Protein AF-E7FQS5-F1 (afdb_monomer_lite)

Sequence (77 aa):
MTIIDLREAMNMDMEVSFDYKGINYFIEPDAKSDKWMIFCSLKPDVPSFMTMNEVLDMKIDDMPLKEVLPLVTNAMY

Structure (mmCIF, N/CA/C/O backbone):
data_AF-E7FQS5-F1
#
_entry.id   AF-E7FQS5-F1
#
loop_
_atom_site.group_PDB
_atom_site.id
_atom_site.type_symbol
_atom_site.label_atom_id
_atom_site.label_alt_id
_atom_site.label_comp_id
_atom_site.label_asym_id
_atom_site.label_entity_id
_atom_site.label_seq_id
_atom_site.pdbx_PDB_ins_code
_atom_site.Cartn_x
_atom_site.Cartn_y
_atom_site.Cartn_z
_atom_site.occupancy
_atom_site.B_iso_or_equiv
_atom_site.auth_seq_id
_atom_site.auth_comp_id
_atom_site.auth_asym_id
_atom_site.auth_atom_id
_atom_site.pdbx_PDB_model_num
ATOM 1 N N . MET A 1 1 ? -4.990 -9.141 -7.449 1.00 80.50 1 MET A N 1
ATOM 2 C CA . MET A 1 1 ? -5.486 -8.599 -6.175 1.00 80.50 1 MET A CA 1
ATOM 3 C C . MET A 1 1 ? -6.577 -7.617 -6.500 1.00 80.50 1 MET A C 1
ATOM 5 O O . MET A 1 1 ? -6.371 -6.826 -7.414 1.00 80.50 1 MET A O 1
ATOM 9 N N . THR A 1 2 ? -7.702 -7.715 -5.809 1.00 86.31 2 THR A N 1
ATOM 10 C CA . THR A 1 2 ? -8.796 -6.754 -5.911 1.00 86.31 2 THR A CA 1
ATOM 11 C C . THR A 1 2 ? -8.684 -5.693 -4.822 1.00 86.31 2 THR A C 1
ATOM 13 O O . T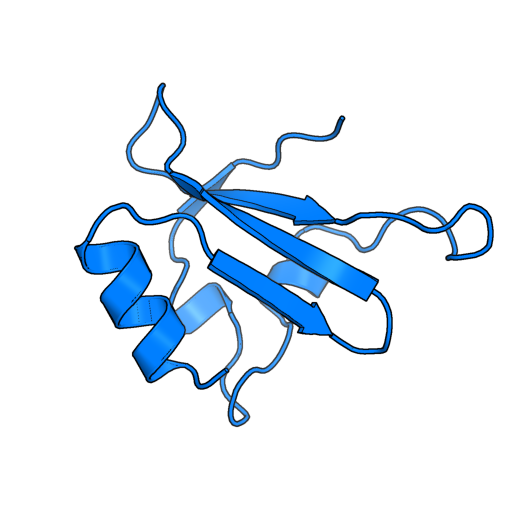HR A 1 2 ? -7.991 -5.871 -3.817 1.00 86.31 2 THR A O 1
ATOM 16 N N . ILE A 1 3 ? -9.389 -4.581 -4.997 1.00 83.19 3 ILE A N 1
ATOM 17 C CA . ILE A 1 3 ? -9.486 -3.520 -3.990 1.00 83.19 3 ILE A CA 1
ATOM 18 C C . ILE A 1 3 ? -10.205 -4.012 -2.717 1.00 83.19 3 ILE A C 1
ATOM 20 O O . ILE A 1 3 ? -9.943 -3.526 -1.617 1.00 83.19 3 ILE A O 1
ATOM 24 N N . ILE A 1 4 ? -11.082 -5.014 -2.864 1.00 85.38 4 ILE A N 1
ATOM 25 C CA . ILE A 1 4 ? -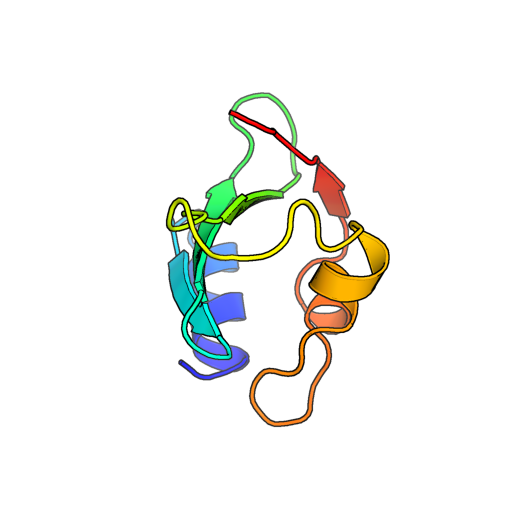11.781 -5.681 -1.759 1.00 85.38 4 ILE A CA 1
ATOM 26 C C . ILE A 1 4 ? -10.796 -6.530 -0.956 1.00 85.38 4 ILE A C 1
ATOM 28 O O . ILE A 1 4 ? -10.755 -6.376 0.261 1.00 85.38 4 ILE A O 1
ATOM 32 N N . ASP A 1 5 ? -9.958 -7.333 -1.624 1.00 86.62 5 ASP A N 1
ATOM 33 C CA . ASP A 1 5 ? -8.933 -8.151 -0.956 1.00 86.62 5 ASP A CA 1
ATOM 34 C C . ASP A 1 5 ? -8.002 -7.275 -0.105 1.00 86.62 5 ASP A C 1
ATOM 36 O O . ASP A 1 5 ? -7.694 -7.605 1.039 1.00 86.62 5 ASP A O 1
ATOM 40 N N . LEU A 1 6 ? -7.588 -6.121 -0.647 1.00 84.25 6 LEU A N 1
ATOM 41 C CA . LEU A 1 6 ? -6.752 -5.159 0.072 1.00 84.25 6 LEU A CA 1
ATOM 42 C C . LEU A 1 6 ? -7.465 -4.630 1.323 1.00 84.25 6 LEU A C 1
ATOM 44 O O . LEU A 1 6 ? -6.879 -4.585 2.401 1.00 84.25 6 LEU A O 1
ATOM 48 N N . ARG A 1 7 ? -8.741 -4.252 1.198 1.00 84.31 7 ARG A N 1
ATOM 49 C CA . ARG A 1 7 ? -9.532 -3.737 2.320 1.00 84.31 7 ARG A CA 1
ATOM 50 C C . ARG A 1 7 ? -9.765 -4.791 3.401 1.00 84.31 7 ARG A C 1
ATOM 52 O O . ARG A 1 7 ? -9.735 -4.460 4.583 1.00 84.31 7 ARG A O 1
ATOM 59 N N . GLU A 1 8 ? -10.026 -6.035 3.016 1.00 87.62 8 GLU A N 1
ATOM 60 C CA . GLU A 1 8 ? -10.197 -7.143 3.957 1.00 87.62 8 GLU A CA 1
ATOM 61 C C . GLU A 1 8 ? -8.904 -7.437 4.709 1.00 87.62 8 GLU A C 1
ATOM 63 O O . GLU A 1 8 ? -8.924 -7.498 5.936 1.00 87.62 8 GLU A O 1
ATOM 68 N N . ALA A 1 9 ? -7.776 -7.520 4.003 1.00 84.94 9 ALA A N 1
ATOM 69 C CA . ALA A 1 9 ? -6.479 -7.709 4.635 1.00 84.94 9 ALA A CA 1
ATOM 70 C C . ALA A 1 9 ? -6.131 -6.558 5.589 1.00 84.94 9 ALA A C 1
ATOM 72 O O . ALA A 1 9 ? -5.635 -6.804 6.688 1.00 84.94 9 ALA A O 1
ATOM 73 N N . MET A 1 10 ? -6.487 -5.321 5.230 1.00 81.25 10 MET A N 1
ATOM 74 C CA . MET A 1 10 ? -6.329 -4.178 6.125 1.00 81.25 10 MET A CA 1
ATOM 75 C C . MET A 1 10 ? -7.201 -4.262 7.380 1.00 81.25 10 MET A C 1
ATOM 77 O O . MET A 1 10 ? -6.734 -3.962 8.470 1.00 81.25 10 MET A O 1
ATOM 81 N N . ASN A 1 11 ? -8.452 -4.713 7.267 1.00 84.12 11 ASN A N 1
ATOM 82 C CA . ASN A 1 11 ? -9.309 -4.934 8.439 1.00 84.12 11 ASN A CA 1
ATOM 83 C C . ASN A 1 11 ? -8.809 -6.071 9.346 1.00 84.12 11 ASN A C 1
ATOM 85 O O . ASN A 1 11 ? -9.259 -6.185 10.485 1.00 84.12 11 ASN A O 1
ATOM 89 N N . MET A 1 12 ? -7.9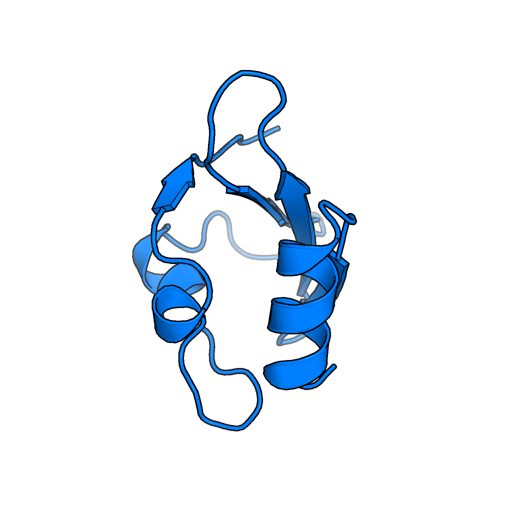41 -6.939 8.827 1.00 87.75 12 MET A N 1
ATOM 90 C CA . MET A 1 12 ? -7.346 -8.062 9.547 1.00 87.75 12 MET A CA 1
ATOM 91 C C . MET A 1 12 ? -5.913 -7.774 10.022 1.00 87.75 12 MET A C 1
ATOM 93 O O . MET A 1 12 ? -5.270 -8.691 10.532 1.00 87.75 12 MET A O 1
ATOM 97 N N . ASP A 1 13 ? -5.408 -6.547 9.841 1.00 82.88 13 ASP A N 1
ATOM 98 C CA . ASP A 1 13 ? -4.017 -6.160 10.124 1.00 82.88 13 ASP A CA 1
ATOM 99 C C . ASP A 1 13 ? -2.988 -7.104 9.465 1.00 82.88 13 ASP A C 1
ATOM 101 O O . AS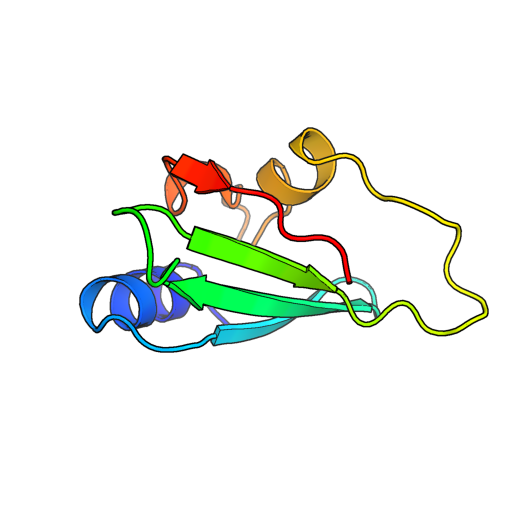P A 1 13 ? -1.941 -7.425 10.031 1.00 82.88 13 ASP A O 1
ATOM 105 N N . MET A 1 14 ? -3.299 -7.595 8.262 1.00 87.00 14 MET A N 1
ATOM 106 C CA . MET A 1 14 ? -2.444 -8.522 7.520 1.00 87.00 14 MET A CA 1
ATOM 107 C C . MET A 1 14 ? -1.561 -7.784 6.517 1.00 87.00 14 MET A C 1
ATOM 109 O O . MET A 1 14 ? -2.004 -6.851 5.850 1.00 87.00 14 MET A O 1
ATOM 113 N N . GLU A 1 15 ? -0.320 -8.253 6.372 1.00 86.38 15 GLU A N 1
ATOM 114 C CA . GLU A 1 15 ? 0.562 -7.830 5.285 1.00 86.38 15 GLU A CA 1
ATOM 115 C C . GLU A 1 15 ? -0.031 -8.231 3.928 1.00 86.38 15 GLU A C 1
ATOM 117 O O . GLU A 1 15 ? -0.564 -9.331 3.745 1.00 86.38 15 GLU A O 1
ATOM 122 N N . VAL A 1 16 ? 0.102 -7.332 2.960 1.00 86.44 16 VAL A N 1
ATOM 123 C CA . VAL A 1 16 ? -0.389 -7.489 1.599 1.00 86.44 16 VAL A CA 1
ATOM 124 C C . VAL A 1 16 ? 0.747 -7.239 0.620 1.00 86.44 16 VAL A C 1
ATOM 126 O O . VAL A 1 16 ? 1.369 -6.183 0.648 1.00 86.44 16 VAL A O 1
ATOM 129 N N . SER A 1 17 ? 0.986 -8.174 -0.299 1.00 87.06 17 SER A N 1
ATOM 130 C CA . SER A 1 17 ? 1.961 -8.003 -1.381 1.00 87.06 17 SER A CA 1
ATOM 131 C C . SER A 1 17 ? 1.310 -8.112 -2.756 1.00 87.06 17 SER A C 1
ATOM 133 O O . SER A 1 17 ? 0.450 -8.965 -2.992 1.00 87.06 17 SER A O 1
ATOM 135 N N . PHE A 1 18 ? 1.697 -7.233 -3.679 1.00 84.06 18 PHE A N 1
ATOM 136 C CA . PHE A 1 18 ? 1.192 -7.245 -5.050 1.00 84.06 18 PHE A CA 1
ATOM 137 C C . PHE A 1 18 ? 2.188 -6.663 -6.052 1.00 84.06 18 PHE A C 1
ATOM 139 O O . PHE A 1 18 ? 2.901 -5.700 -5.778 1.00 84.06 18 PHE A O 1
ATOM 146 N N . ASP A 1 19 ? 2.174 -7.214 -7.263 1.00 83.94 19 ASP A N 1
ATOM 147 C CA . ASP A 1 19 ? 2.873 -6.651 -8.412 1.00 83.94 19 ASP A CA 1
ATOM 148 C C . ASP A 1 19 ? 2.027 -5.547 -9.063 1.00 83.94 19 ASP A C 1
ATOM 150 O O . ASP A 1 19 ? 0.876 -5.763 -9.453 1.00 83.94 19 ASP A O 1
ATOM 154 N N . TYR A 1 20 ? 2.623 -4.374 -9.269 1.00 79.75 20 TYR A N 1
ATOM 155 C CA . TYR A 1 20 ? 2.043 -3.290 -10.057 1.00 79.75 20 TYR A CA 1
ATOM 156 C C . TYR A 1 20 ? 3.072 -2.765 -11.058 1.00 79.75 20 TYR A C 1
ATOM 158 O O . TYR A 1 20 ? 4.153 -2.308 -10.694 1.00 79.75 20 TYR A O 1
ATOM 166 N N . LYS A 1 21 ? 2.747 -2.859 -12.355 1.00 80.25 21 LYS A N 1
ATOM 167 C CA . LYS A 1 21 ? 3.637 -2.473 -13.471 1.00 80.25 21 LYS A CA 1
ATOM 168 C C . LYS A 1 21 ? 5.045 -3.10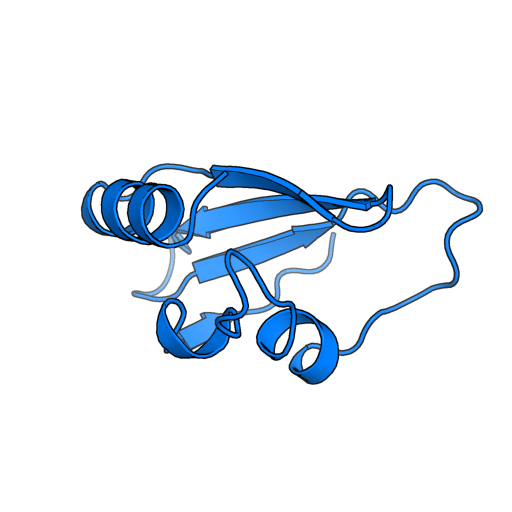2 -13.396 1.00 80.25 21 LYS A C 1
ATOM 170 O O . LYS A 1 21 ? 6.019 -2.494 -13.829 1.00 80.25 21 LYS A O 1
ATOM 175 N N . GLY A 1 22 ? 5.145 -4.330 -12.878 1.00 78.50 22 GLY A N 1
ATOM 176 C CA . GLY A 1 22 ? 6.408 -5.070 -12.752 1.00 78.50 22 GLY A CA 1
ATOM 177 C C . GLY A 1 22 ? 7.280 -4.660 -11.560 1.00 78.50 22 GLY A C 1
ATOM 178 O O . GLY A 1 22 ? 8.446 -5.059 -11.501 1.00 78.50 22 GLY A O 1
ATOM 179 N N . ILE A 1 23 ? 6.730 -3.866 -10.640 1.00 78.00 23 ILE A N 1
ATOM 180 C CA . ILE A 1 23 ? 7.322 -3.529 -9.347 1.00 78.00 23 ILE A CA 1
ATOM 181 C C . ILE A 1 23 ? 6.502 -4.240 -8.269 1.00 78.00 23 ILE A C 1
ATOM 183 O O . ILE A 1 23 ? 5.277 -4.124 -8.248 1.00 78.00 23 ILE A O 1
ATOM 187 N N . ASN A 1 24 ? 7.185 -4.949 -7.371 1.00 82.50 24 ASN A N 1
ATOM 188 C CA . ASN A 1 24 ? 6.549 -5.581 -6.222 1.00 82.50 24 ASN A CA 1
ATOM 189 C C . ASN A 1 24 ? 6.367 -4.570 -5.096 1.00 82.50 24 ASN A C 1
ATOM 191 O O . ASN A 1 24 ? 7.349 -3.971 -4.650 1.00 82.50 24 ASN A O 1
ATOM 195 N N . TYR A 1 25 ? 5.131 -4.420 -4.636 1.00 82.19 25 TYR A N 1
ATOM 196 C CA . TYR A 1 25 ? 4.743 -3.593 -3.502 1.00 82.19 25 TYR A CA 1
ATOM 197 C C . TYR A 1 25 ? 4.355 -4.466 -2.317 1.00 82.19 25 TYR A C 1
ATOM 199 O O . TYR A 1 25 ? 3.747 -5.522 -2.491 1.00 82.19 25 TYR A O 1
ATOM 207 N N . PHE A 1 26 ? 4.690 -3.994 -1.120 1.00 84.19 26 PHE A N 1
ATOM 208 C CA . PHE A 1 26 ? 4.329 -4.610 0.153 1.00 84.19 26 PHE A CA 1
ATOM 209 C C . PHE A 1 26 ? 3.661 -3.552 1.017 1.00 84.19 26 PHE A C 1
ATOM 211 O O . PHE A 1 26 ? 4.144 -2.424 1.090 1.00 84.19 26 PHE A O 1
ATOM 218 N N . ILE A 1 27 ? 2.544 -3.898 1.635 1.00 84.06 27 ILE A N 1
ATOM 219 C CA . ILE A 1 27 ? 1.759 -3.027 2.497 1.00 84.06 27 ILE A CA 1
ATOM 220 C C . ILE A 1 27 ? 1.585 -3.745 3.825 1.00 84.06 27 ILE A C 1
ATOM 222 O O . ILE A 1 27 ? 1.039 -4.843 3.854 1.00 84.06 27 ILE A O 1
ATOM 226 N N . GLU A 1 28 ? 2.034 -3.138 4.915 1.00 85.62 28 GLU A N 1
ATOM 227 C CA . GLU A 1 28 ? 1.957 -3.736 6.251 1.00 85.62 28 GLU A CA 1
ATOM 228 C C . GLU A 1 28 ? 1.500 -2.697 7.287 1.00 85.62 28 GLU A C 1
ATOM 230 O O . GLU A 1 28 ? 1.700 -1.492 7.079 1.00 85.62 28 GLU A O 1
ATOM 235 N N . PRO A 1 29 ? 0.867 -3.119 8.393 1.00 82.94 29 PRO A N 1
ATOM 236 C CA . PRO A 1 29 ? 0.490 -2.201 9.459 1.00 82.94 29 PRO A CA 1
ATOM 237 C C . PRO A 1 29 ? 1.738 -1.620 10.142 1.00 82.94 29 PRO A C 1
ATOM 239 O O . PRO A 1 29 ? 2.692 -2.332 10.461 1.00 82.94 29 PRO A O 1
ATOM 242 N N . ASP A 1 30 ? 1.739 -0.312 10.400 1.00 82.12 30 ASP A N 1
ATOM 243 C CA . ASP A 1 30 ? 2.796 0.346 11.165 1.00 82.12 30 ASP A CA 1
ATOM 244 C C . ASP A 1 30 ? 2.701 -0.077 12.635 1.00 82.12 30 ASP A C 1
ATOM 246 O O . ASP A 1 30 ? 1.796 0.316 13.361 1.00 82.12 30 ASP A O 1
ATOM 250 N N . ALA A 1 31 ? 3.685 -0.827 13.129 1.00 79.00 31 ALA A N 1
ATOM 251 C CA . ALA A 1 31 ? 3.712 -1.262 14.527 1.00 79.00 31 ALA A CA 1
ATOM 252 C C . ALA A 1 31 ? 3.693 -0.105 15.555 1.00 79.00 31 ALA A C 1
ATOM 254 O O . ALA A 1 31 ? 3.510 -0.346 16.751 1.00 79.00 31 ALA A O 1
ATOM 255 N N . LYS A 1 32 ? 3.937 1.143 15.129 1.00 79.00 32 LYS A N 1
ATOM 256 C CA . LYS A 1 32 ? 3.991 2.337 15.985 1.00 79.00 32 LYS A CA 1
ATOM 257 C C . LYS A 1 32 ? 2.825 3.305 15.776 1.00 79.00 32 LYS A C 1
ATOM 259 O O . LYS A 1 32 ? 2.767 4.303 16.499 1.00 79.00 32 LYS A O 1
ATOM 264 N N . SER A 1 33 ? 1.929 3.073 14.815 1.00 76.69 33 SER A N 1
ATOM 265 C CA . SER A 1 33 ? 0.778 3.952 14.579 1.00 76.69 33 SER A CA 1
ATOM 266 C C . SER A 1 33 ? -0.388 3.231 13.899 1.00 76.69 33 SER A C 1
ATOM 268 O O . SER A 1 33 ? -0.198 2.197 13.284 1.00 76.69 33 SER A O 1
ATOM 270 N N . ASP A 1 34 ? -1.594 3.804 13.930 1.00 73.38 34 ASP A N 1
ATOM 271 C CA . ASP A 1 34 ? -2.767 3.255 13.213 1.00 73.38 34 ASP A CA 1
ATOM 272 C C . ASP A 1 34 ? -2.692 3.481 11.684 1.00 73.38 34 ASP A C 1
ATOM 274 O O . ASP A 1 34 ? -3.694 3.731 11.008 1.00 73.38 34 ASP A O 1
ATOM 278 N N . LYS A 1 35 ? -1.478 3.505 11.134 1.00 79.75 35 LYS A N 1
ATOM 279 C CA . LYS A 1 35 ? -1.190 3.796 9.731 1.00 79.75 35 LYS A CA 1
ATOM 280 C C . LYS A 1 35 ? -0.600 2.571 9.062 1.00 79.75 35 LYS A C 1
ATOM 282 O O . LYS A 1 35 ? -0.182 1.621 9.710 1.00 79.75 35 LYS A O 1
ATOM 287 N N . TRP A 1 36 ? -0.535 2.629 7.744 1.00 80.75 36 TRP A N 1
ATOM 288 C CA . TRP A 1 36 ? 0.037 1.568 6.928 1.00 80.75 36 TRP A CA 1
ATOM 289 C C . TRP A 1 36 ? 1.370 2.013 6.346 1.00 80.75 36 TRP A C 1
ATOM 291 O O . TRP A 1 36 ? 1.521 3.175 5.966 1.00 80.75 36 TRP A O 1
ATOM 301 N N . MET A 1 37 ? 2.337 1.109 6.274 1.00 78.88 37 MET A N 1
ATOM 302 C CA . MET A 1 37 ? 3.599 1.326 5.579 1.00 78.88 37 MET A CA 1
ATOM 303 C C . MET A 1 37 ? 3.534 0.672 4.208 1.00 78.88 37 MET A C 1
ATOM 305 O O . MET A 1 37 ? 2.999 -0.423 4.071 1.00 78.88 37 MET A O 1
ATOM 309 N N . ILE A 1 38 ? 4.054 1.360 3.191 1.00 78.44 38 ILE A N 1
ATOM 310 C CA . ILE A 1 38 ? 4.155 0.821 1.833 1.00 78.44 38 ILE A CA 1
ATOM 311 C C . ILE A 1 38 ? 5.627 0.755 1.453 1.00 78.44 38 ILE A C 1
ATOM 313 O O . ILE A 1 38 ? 6.314 1.775 1.440 1.00 78.44 38 ILE A O 1
ATOM 317 N N . PHE A 1 39 ? 6.075 -0.434 1.083 1.00 76.94 39 PHE A N 1
ATOM 318 C CA . PHE A 1 39 ? 7.404 -0.711 0.566 1.00 76.94 39 PHE A CA 1
ATOM 319 C C . PHE A 1 39 ? 7.311 -1.095 -0.903 1.00 76.94 39 PHE A C 1
ATOM 321 O O . PHE A 1 39 ? 6.290 -1.599 -1.374 1.00 76.94 39 PHE A O 1
ATOM 328 N N . CYS A 1 40 ? 8.403 -0.900 -1.634 1.00 76.88 40 CYS A N 1
ATOM 329 C CA . CYS A 1 40 ? 8.546 -1.463 -2.966 1.00 76.88 40 CYS A CA 1
ATOM 330 C C . CYS A 1 40 ? 9.922 -2.105 -3.121 1.00 76.88 40 CYS A C 1
ATOM 332 O O . CYS A 1 40 ? 10.941 -1.537 -2.731 1.00 76.88 40 CYS A O 1
ATOM 334 N N . SER A 1 41 ? 9.956 -3.304 -3.696 1.00 70.12 41 SER A N 1
ATOM 335 C CA . SER A 1 41 ? 11.204 -3.935 -4.109 1.00 70.12 41 SER A CA 1
ATOM 336 C C . SER A 1 41 ? 11.634 -3.291 -5.422 1.00 70.12 41 SER A C 1
ATOM 338 O O . SER A 1 41 ? 11.210 -3.692 -6.510 1.00 70.12 41 SER A O 1
ATOM 340 N N . LEU A 1 42 ? 12.452 -2.246 -5.322 1.00 62.28 42 LEU A N 1
ATOM 341 C CA . LEU A 1 42 ? 13.129 -1.693 -6.485 1.00 62.28 42 LEU A CA 1
ATOM 342 C C . LEU A 1 42 ? 14.129 -2.743 -6.980 1.00 62.28 42 LEU A C 1
ATOM 344 O O . LEU A 1 42 ? 15.144 -3.013 -6.336 1.00 62.28 42 LEU A O 1
ATOM 348 N N . LYS A 1 43 ? 13.857 -3.345 -8.143 1.00 58.19 43 LYS A N 1
ATOM 349 C CA . LYS A 1 43 ? 14.935 -3.974 -8.914 1.00 58.19 43 LYS A CA 1
ATOM 350 C C . LYS A 1 43 ? 15.969 -2.883 -9.235 1.00 58.19 43 LYS A C 1
ATOM 352 O O . LYS A 1 43 ? 15.560 -1.747 -9.474 1.00 58.19 43 LYS A O 1
ATOM 357 N N . PRO A 1 44 ? 17.272 -3.206 -9.287 1.00 55.62 44 PRO A N 1
ATOM 358 C CA . PRO A 1 44 ? 18.345 -2.228 -9.511 1.00 55.62 44 PRO A CA 1
ATOM 359 C C . PRO A 1 44 ? 18.181 -1.358 -10.775 1.00 55.62 44 PRO A C 1
ATOM 361 O O . PRO A 1 44 ? 18.791 -0.298 -10.858 1.00 55.62 44 PRO A O 1
ATOM 364 N N . ASP A 1 45 ? 17.324 -1.771 -11.716 1.00 53.78 45 ASP A N 1
ATOM 365 C CA . ASP A 1 45 ? 17.074 -1.097 -12.995 1.00 53.78 45 ASP A CA 1
ATOM 366 C C . ASP A 1 45 ? 15.762 -0.282 -13.030 1.00 53.78 45 ASP A C 1
ATOM 368 O O . ASP A 1 45 ? 15.415 0.298 -14.060 1.00 53.78 45 ASP A O 1
ATOM 372 N N . VAL A 1 46 ? 14.990 -0.260 -11.937 1.00 50.31 46 VAL A N 1
ATOM 373 C CA . VAL A 1 46 ? 13.744 0.515 -11.851 1.00 50.31 46 VAL A CA 1
ATOM 374 C C . VAL A 1 46 ? 14.105 1.938 -11.431 1.00 50.31 46 VAL A C 1
ATOM 376 O O . VAL A 1 46 ? 14.728 2.108 -10.381 1.00 50.31 46 VAL A O 1
ATOM 379 N N . PRO A 1 47 ? 13.749 2.962 -12.232 1.00 50.34 47 PRO A N 1
ATOM 380 C CA . PRO A 1 47 ? 14.117 4.336 -11.945 1.00 50.34 47 PRO A CA 1
ATOM 381 C C . PRO A 1 47 ? 13.666 4.717 -10.541 1.00 50.34 47 PRO A C 1
ATOM 383 O O . PRO A 1 47 ? 12.534 4.471 -10.123 1.00 50.34 47 PRO A O 1
ATOM 386 N N . SER A 1 48 ? 14.621 5.283 -9.821 1.00 55.62 48 SER A N 1
ATOM 387 C CA . SER A 1 48 ? 14.531 5.672 -8.432 1.00 55.62 48 SER A CA 1
ATOM 388 C C . SER A 1 48 ? 13.295 6.546 -8.197 1.00 55.62 48 SER A C 1
ATOM 390 O O . SER A 1 48 ? 13.191 7.635 -8.755 1.00 55.62 48 SER A O 1
ATOM 392 N N . PHE A 1 49 ? 12.430 6.074 -7.297 1.00 54.72 49 PHE A N 1
ATOM 393 C CA . PHE A 1 49 ? 11.397 6.830 -6.584 1.00 54.72 49 PHE A CA 1
ATOM 394 C C . PHE A 1 49 ? 10.139 7.210 -7.384 1.00 54.72 49 PHE A C 1
ATOM 396 O O . PHE A 1 49 ? 10.052 8.285 -7.970 1.00 54.72 49 PHE A O 1
ATOM 403 N N . MET A 1 50 ? 9.091 6.382 -7.266 1.00 60.28 50 MET A N 1
ATOM 404 C CA . MET A 1 50 ? 7.730 6.930 -7.261 1.00 60.28 50 MET A CA 1
ATOM 405 C C . MET A 1 50 ? 7.535 7.742 -5.981 1.00 60.28 50 MET A C 1
ATOM 407 O O . MET A 1 50 ? 7.865 7.299 -4.879 1.00 60.28 50 MET A O 1
ATOM 411 N N . THR A 1 51 ? 6.988 8.938 -6.127 1.00 66.62 51 THR A N 1
ATOM 412 C CA . THR A 1 51 ? 6.558 9.778 -5.014 1.00 66.62 51 THR A CA 1
ATOM 413 C C . THR A 1 51 ? 5.363 9.145 -4.296 1.00 66.62 51 THR A C 1
ATOM 415 O O . THR A 1 51 ? 4.594 8.378 -4.869 1.00 66.62 51 THR A O 1
ATOM 418 N N . MET A 1 52 ? 5.156 9.494 -3.026 1.00 68.94 52 MET A N 1
ATOM 419 C CA . MET A 1 52 ? 4.038 8.964 -2.234 1.00 68.94 52 MET A CA 1
ATOM 420 C C . MET A 1 52 ? 2.666 9.251 -2.865 1.00 68.94 52 MET A C 1
ATOM 422 O O . MET A 1 52 ? 1.767 8.422 -2.782 1.00 68.94 52 MET A O 1
ATOM 426 N N . ASN A 1 53 ? 2.521 10.388 -3.551 1.00 71.50 53 ASN A N 1
ATOM 427 C CA . ASN A 1 53 ? 1.304 10.709 -4.294 1.00 71.50 53 ASN A CA 1
ATOM 428 C C . ASN A 1 53 ? 1.087 9.751 -5.473 1.00 71.50 53 ASN A C 1
ATOM 430 O O . ASN A 1 53 ? -0.035 9.315 -5.694 1.00 71.50 53 ASN A O 1
ATOM 434 N N . GLU A 1 54 ? 2.150 9.366 -6.184 1.00 75.81 54 GLU A N 1
ATOM 435 C CA . GLU A 1 54 ? 2.058 8.391 -7.278 1.00 75.81 54 GLU A CA 1
ATOM 436 C C . GLU A 1 54 ? 1.700 6.990 -6.776 1.00 75.81 54 GLU A C 1
ATOM 438 O O . GLU A 1 54 ? 0.961 6.279 -7.453 1.00 75.81 54 GLU A O 1
ATOM 443 N N . VAL A 1 55 ? 2.166 6.611 -5.581 1.00 76.62 55 VAL A N 1
ATOM 444 C CA . VAL A 1 55 ? 1.747 5.368 -4.913 1.00 76.62 55 VAL A CA 1
ATOM 445 C C . VAL A 1 55 ? 0.272 5.434 -4.526 1.00 76.62 55 VAL A C 1
ATOM 447 O O . VAL A 1 55 ? -0.494 4.536 -4.851 1.00 76.62 55 VAL A O 1
ATOM 450 N N . LEU A 1 56 ? -0.164 6.524 -3.900 1.00 77.81 56 LEU A N 1
ATOM 451 C CA . LEU A 1 56 ? -1.562 6.718 -3.503 1.00 77.81 56 LEU A CA 1
ATOM 452 C C . LEU A 1 56 ? -2.534 6.808 -4.694 1.00 77.81 56 LEU A C 1
ATOM 454 O O . LEU A 1 56 ? -3.712 6.473 -4.550 1.00 77.81 56 LEU A O 1
ATOM 458 N N . ASP A 1 57 ? -2.053 7.228 -5.865 1.00 82.19 57 ASP A N 1
ATOM 459 C CA . ASP A 1 57 ? -2.813 7.267 -7.117 1.00 82.19 57 ASP A CA 1
ATOM 460 C C . ASP A 1 57 ? -2.743 5.954 -7.927 1.00 82.19 57 ASP A C 1
ATOM 462 O O . ASP A 1 57 ? -3.370 5.859 -8.989 1.00 82.19 57 ASP A O 1
ATOM 466 N N . MET A 1 58 ? -2.030 4.921 -7.455 1.00 84.19 58 MET A N 1
ATOM 467 C CA . MET A 1 58 ? -2.066 3.594 -8.084 1.00 84.19 58 MET A CA 1
ATOM 468 C C . MET A 1 58 ? -3.479 3.047 -8.082 1.00 84.19 58 MET A C 1
ATOM 470 O O . MET A 1 58 ? -4.162 3.090 -7.064 1.00 84.19 58 MET A O 1
ATOM 474 N N . LYS A 1 59 ? -3.896 2.500 -9.223 1.00 86.31 59 LYS A N 1
ATOM 475 C CA . LYS A 1 59 ? -5.238 1.958 -9.382 1.00 86.31 59 LYS A CA 1
ATOM 476 C C . LYS A 1 59 ? -5.231 0.444 -9.260 1.00 86.31 59 LYS A C 1
ATOM 478 O O . LYS A 1 59 ? -4.546 -0.227 -10.032 1.00 86.31 59 LYS A O 1
ATOM 483 N N . ILE A 1 60 ? -6.034 -0.065 -8.336 1.00 83.94 60 ILE A N 1
ATOM 484 C CA . ILE A 1 60 ? -6.424 -1.472 -8.241 1.00 83.94 60 ILE A CA 1
ATOM 485 C C . ILE A 1 60 ? -7.929 -1.506 -8.513 1.00 83.94 60 ILE A C 1
ATOM 487 O O . ILE A 1 60 ? -8.675 -0.745 -7.906 1.00 83.94 60 ILE A O 1
ATOM 491 N N . ASP A 1 61 ? -8.363 -2.328 -9.469 1.00 86.12 61 ASP A N 1
ATOM 492 C CA . ASP A 1 61 ? -9.753 -2.356 -9.960 1.00 86.12 61 ASP A CA 1
ATOM 493 C C . ASP A 1 61 ? -10.300 -0.966 -10.341 1.00 86.12 61 ASP A C 1
ATOM 495 O O . ASP A 1 61 ? -11.402 -0.580 -9.960 1.00 86.12 61 ASP A O 1
ATOM 499 N N . ASP A 1 62 ? -9.489 -0.177 -11.054 1.00 85.06 62 ASP A N 1
ATOM 500 C CA . ASP A 1 62 ? -9.772 1.215 -11.441 1.00 85.06 62 ASP A CA 1
ATOM 501 C C . ASP A 1 62 ? -9.942 2.221 -10.281 1.00 85.06 62 ASP A C 1
ATOM 503 O O . ASP A 1 62 ? -10.057 3.427 -10.536 1.00 85.06 62 ASP A O 1
ATOM 507 N N . MET A 1 63 ? -9.853 1.771 -9.025 1.00 86.12 63 MET A N 1
ATOM 508 C CA . MET A 1 63 ? -9.919 2.604 -7.823 1.00 86.12 63 MET A CA 1
ATOM 509 C C . MET A 1 63 ? -8.519 2.957 -7.309 1.00 86.12 63 MET A C 1
ATOM 511 O O . MET A 1 63 ? -7.660 2.078 -7.207 1.00 86.12 63 MET A O 1
ATOM 515 N N . PRO A 1 64 ? -8.250 4.233 -6.983 1.00 86.50 64 PRO A N 1
ATOM 516 C CA . PRO A 1 64 ? -6.955 4.643 -6.466 1.00 86.50 64 PRO A CA 1
ATOM 517 C C . PRO A 1 64 ? -6.743 4.143 -5.028 1.00 86.50 64 PRO A C 1
ATOM 519 O O . PRO A 1 64 ? -7.657 4.183 -4.204 1.00 86.50 64 PRO A O 1
ATOM 522 N N . LEU A 1 65 ? -5.514 3.747 -4.697 1.00 81.75 65 LEU A N 1
ATOM 523 C CA . LEU A 1 65 ? -5.133 3.211 -3.386 1.00 81.75 65 LEU A CA 1
ATOM 524 C C . LEU A 1 65 ? -5.532 4.119 -2.216 1.00 81.75 65 LEU A C 1
ATOM 526 O O . LEU A 1 65 ? -5.933 3.616 -1.169 1.00 81.75 65 LEU A O 1
ATOM 530 N N . LYS A 1 66 ? -5.498 5.444 -2.390 1.00 80.94 66 LYS A N 1
ATOM 531 C CA . LYS A 1 66 ? -5.941 6.421 -1.375 1.00 80.94 66 LYS A CA 1
ATOM 532 C C . LYS A 1 66 ? -7.393 6.267 -0.911 1.00 80.94 66 LYS A C 1
ATOM 534 O O . LYS A 1 66 ? -7.730 6.770 0.155 1.00 80.94 66 LYS A O 1
ATOM 539 N N . GLU A 1 67 ? -8.256 5.615 -1.692 1.00 80.31 67 GLU A N 1
ATOM 540 C CA . GLU A 1 67 ? -9.640 5.334 -1.280 1.00 80.31 67 GLU A CA 1
ATOM 541 C C . GLU A 1 67 ? -9.727 4.212 -0.238 1.00 80.31 67 GLU A C 1
ATOM 543 O O . GLU A 1 67 ? -10.709 4.133 0.498 1.00 80.31 67 GLU A O 1
ATOM 548 N N . VAL A 1 68 ? -8.690 3.377 -0.139 1.00 76.06 68 VAL A N 1
ATOM 549 C CA . VAL A 1 68 ? -8.608 2.262 0.818 1.00 76.06 68 VAL A CA 1
ATOM 550 C C . VAL A 1 68 ? -7.548 2.501 1.888 1.00 76.06 68 VAL A C 1
ATOM 552 O O . VAL A 1 68 ? -7.719 2.056 3.018 1.00 76.06 68 VAL A O 1
ATOM 555 N N . LEU A 1 69 ? -6.504 3.270 1.572 1.00 72.06 69 LEU A N 1
ATOM 556 C CA . LEU A 1 69 ? -5.411 3.648 2.465 1.00 72.06 69 LEU A CA 1
ATOM 557 C C . LEU A 1 69 ? -5.535 5.130 2.856 1.00 72.06 69 LEU A C 1
ATOM 559 O O . LEU A 1 69 ? -4.868 5.981 2.263 1.00 72.06 69 LEU A O 1
ATOM 563 N N . PRO A 1 70 ? -6.371 5.476 3.854 1.00 59.72 70 PRO A N 1
ATOM 564 C CA . PRO A 1 70 ? -6.573 6.868 4.245 1.00 59.72 70 PRO A CA 1
ATOM 565 C C . PRO A 1 70 ? -5.337 7.494 4.913 1.00 59.72 70 PRO A C 1
ATOM 567 O O . PRO A 1 70 ? -5.213 8.717 4.920 1.00 59.72 70 PRO A O 1
ATOM 570 N N . LEU A 1 71 ? -4.420 6.694 5.478 1.00 58.97 71 LEU A N 1
ATOM 571 C CA . LEU A 1 71 ? -3.240 7.179 6.199 1.00 58.97 71 LEU A CA 1
ATOM 572 C C . LEU A 1 71 ? -2.047 6.230 6.003 1.00 58.97 71 LEU A C 1
ATOM 574 O O . LEU A 1 71 ? -1.936 5.204 6.670 1.00 58.97 71 LEU A O 1
ATOM 578 N N . VAL A 1 72 ? -1.136 6.594 5.104 1.00 59.34 72 VAL A N 1
ATOM 579 C CA . VAL A 1 72 ? 0.126 5.870 4.890 1.00 59.34 72 VAL A CA 1
ATOM 580 C C . VAL A 1 72 ? 1.262 6.620 5.593 1.00 59.34 72 VAL A C 1
ATOM 582 O O . VAL A 1 72 ? 1.338 7.846 5.509 1.00 59.34 72 VAL A O 1
ATOM 585 N N . THR A 1 73 ? 2.154 5.910 6.279 1.00 53.78 73 THR A N 1
ATOM 586 C CA . THR A 1 73 ? 3.475 6.411 6.687 1.00 53.78 73 THR A CA 1
ATOM 587 C C . THR A 1 73 ? 4.500 5.737 5.788 1.00 53.78 73 THR A C 1
ATOM 589 O O . THR A 1 73 ? 4.597 4.519 5.773 1.00 53.78 73 THR A O 1
ATOM 592 N N . ASN A 1 74 ? 5.260 6.500 5.006 1.00 51.62 74 ASN A N 1
ATOM 593 C CA . ASN A 1 74 ? 6.300 5.904 4.173 1.00 51.62 74 ASN A CA 1
ATOM 594 C C . ASN A 1 74 ? 7.459 5.418 5.064 1.00 51.62 74 ASN A C 1
ATOM 596 O O . ASN A 1 74 ? 8.023 6.219 5.812 1.00 51.62 74 ASN A O 1
ATOM 600 N N . ALA A 1 75 ? 7.825 4.143 4.967 1.00 45.31 75 ALA A N 1
ATOM 601 C CA . ALA A 1 75 ? 9.071 3.620 5.510 1.00 45.31 75 ALA A CA 1
ATOM 602 C C . ALA A 1 75 ? 9.933 3.190 4.319 1.00 45.31 75 ALA A C 1
ATOM 604 O O . ALA A 1 75 ? 9.704 2.159 3.702 1.00 45.31 75 ALA A O 1
ATOM 605 N N . MET A 1 76 ? 10.898 4.032 3.947 1.00 49.81 76 MET A N 1
ATOM 606 C CA . MET A 1 76 ? 11.906 3.654 2.957 1.00 49.81 76 MET A CA 1
ATOM 607 C C . MET A 1 76 ? 12.964 2.789 3.648 1.00 49.81 76 MET A C 1
ATOM 609 O O . MET A 1 76 ? 13.514 3.219 4.664 1.00 49.81 76 MET A O 1
ATOM 613 N N . TYR A 1 77 ? 13.249 1.613 3.090 1.00 44.38 77 TYR A N 1
ATOM 614 C CA . TYR A 1 77 ? 14.455 0.834 3.381 1.00 44.38 77 TYR A CA 1
ATOM 615 C C . TYR A 1 77 ? 15.411 0.892 2.194 1.00 44.38 77 TYR A C 1
ATOM 617 O O . TYR A 1 77 ? 14.918 0.824 1.045 1.00 44.38 77 TYR A O 1
#

pLDDT: mean 75.28, std 12.18, 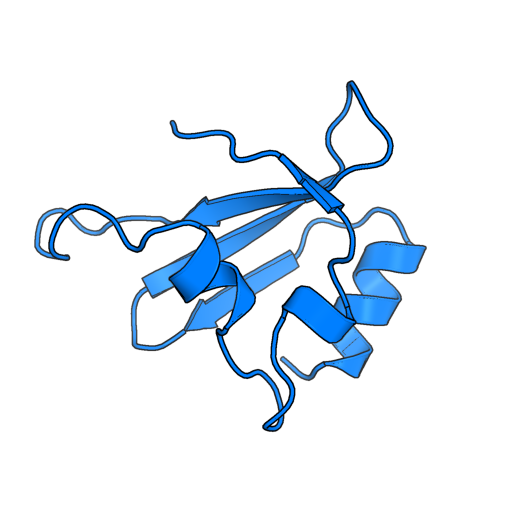range [44.38, 87.75]

Organism: NCBI:txid525362

Secondary structure (DSSP, 8-state):
--HHHHHHHHHTT--EEEEETTEEEEEEE-TTSSSEEEEEE--TTSPS---HHHHHT-EETTEEGGGT-S-B-----

Foldseek 3Di:
DAPVVVLVCLVVQHKDWDDDPNKIKIWGQDPVDNAIEIEIDDDPPRPPDDDPVNQQQDDGVNDGVCVRGVHYDYDYD

Radius of gyration: 11.89 Å; chains: 1; bounding box: 30×19×30 Å